Protein AF-A0A5M8PTX7-F1 (afdb_monomer)

Radius of gyration: 24.93 Å; Cα contacts (8 Å, |Δi|>4): 143; chains: 1; bounding box: 74×38×67 Å

Nearest PDB structures (foldseek):
  6ous-assembly1_F  TM=2.841E-01  e=7.610E+00  Human respiratory syncytial virus A2

Structure (mmCIF, N/CA/C/O backbone):
data_AF-A0A5M8PTX7-F1
#
_entry.id   AF-A0A5M8PTX7-F1
#
loop_
_atom_site.group_PDB
_atom_site.id
_atom_site.type_symbol
_atom_site.label_atom_id
_atom_site.label_alt_id
_atom_site.label_comp_id
_atom_site.label_asym_id
_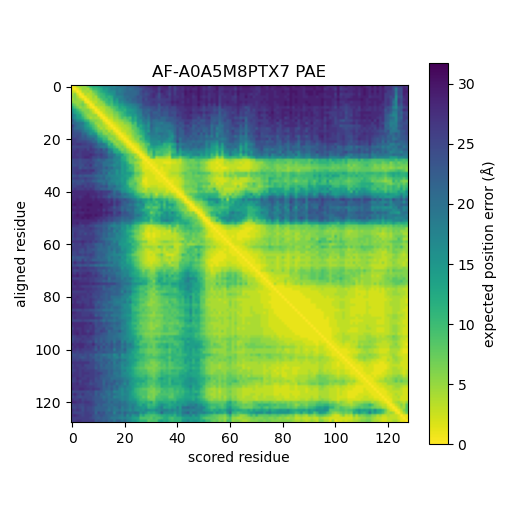atom_site.label_entity_id
_atom_site.label_seq_id
_atom_site.pdbx_PDB_ins_code
_atom_site.Cartn_x
_atom_site.Cartn_y
_atom_site.Cartn_z
_atom_site.occupancy
_atom_site.B_iso_or_equiv
_atom_site.auth_seq_id
_atom_site.auth_comp_id
_atom_site.auth_asym_id
_atom_site.auth_atom_id
_atom_site.pdbx_PDB_model_num
ATOM 1 N N . MET A 1 1 ? -59.762 -10.707 -49.857 1.00 41.91 1 MET A N 1
ATOM 2 C CA . MET A 1 1 ? -58.455 -10.186 -49.397 1.00 41.91 1 MET A CA 1
ATOM 3 C C . MET A 1 1 ? -58.630 -9.635 -47.992 1.00 41.91 1 MET A C 1
ATOM 5 O O . MET A 1 1 ? -59.348 -8.659 -47.837 1.00 41.91 1 MET A O 1
ATOM 9 N N . ARG A 1 2 ? -58.098 -10.312 -46.965 1.00 41.44 2 ARG A N 1
ATOM 10 C CA . ARG A 1 2 ? -58.225 -9.893 -45.559 1.00 41.44 2 ARG A CA 1
ATOM 11 C C . ARG A 1 2 ? -56.997 -9.075 -45.157 1.00 41.44 2 ARG A C 1
ATOM 13 O O . ARG A 1 2 ? -55.883 -9.580 -45.233 1.00 41.44 2 ARG A O 1
ATOM 20 N N . LEU A 1 3 ? -57.233 -7.828 -44.758 1.00 46.16 3 LEU A N 1
ATOM 21 C CA . LEU A 1 3 ? -56.254 -6.907 -44.186 1.00 46.16 3 LEU A CA 1
ATOM 22 C C . LEU A 1 3 ? -56.177 -7.190 -42.673 1.00 46.16 3 LEU A C 1
ATOM 24 O O . LEU A 1 3 ? -57.182 -7.052 -41.979 1.00 46.16 3 LEU A O 1
ATOM 28 N N . ILE A 1 4 ? -55.025 -7.638 -42.172 1.00 56.69 4 ILE A N 1
ATOM 29 C CA . ILE A 1 4 ? -54.774 -7.873 -40.741 1.00 56.69 4 ILE A CA 1
ATOM 30 C C . ILE A 1 4 ? -53.873 -6.735 -40.252 1.00 56.69 4 ILE A C 1
ATOM 32 O O . ILE A 1 4 ? -52.708 -6.653 -40.632 1.00 56.69 4 ILE A O 1
ATOM 36 N N . HIS A 1 5 ? -54.431 -5.840 -39.434 1.00 48.44 5 HIS A N 1
ATOM 37 C CA . HIS A 1 5 ? -53.690 -4.798 -38.726 1.00 48.44 5 HIS A CA 1
ATOM 38 C C . HIS A 1 5 ? -52.993 -5.402 -37.498 1.00 48.44 5 HIS A C 1
ATOM 40 O O . HIS A 1 5 ? -53.657 -5.784 -36.537 1.00 48.44 5 HIS A O 1
ATOM 46 N N . LEU A 1 6 ? -51.659 -5.468 -37.519 1.00 54.53 6 LEU A N 1
ATOM 47 C CA . LEU A 1 6 ? -50.835 -5.706 -36.332 1.00 54.53 6 LEU A CA 1
ATOM 48 C C . LEU A 1 6 ? -50.421 -4.343 -35.753 1.00 54.53 6 LEU A C 1
ATOM 50 O O . LEU A 1 6 ? -49.580 -3.653 -36.325 1.00 54.53 6 LEU A O 1
ATOM 54 N N . LEU A 1 7 ? -51.029 -3.939 -34.637 1.00 54.28 7 LEU A N 1
ATOM 55 C CA . LEU A 1 7 ? -50.591 -2.787 -33.846 1.00 54.28 7 LEU A CA 1
ATOM 56 C C . LEU A 1 7 ? -49.549 -3.265 -32.828 1.00 54.28 7 LEU A C 1
ATOM 58 O O . LEU A 1 7 ? -49.879 -3.912 -31.838 1.00 54.28 7 LEU A O 1
ATOM 62 N N . LEU A 1 8 ? -48.282 -2.961 -33.104 1.00 62.53 8 LEU A N 1
ATOM 63 C CA . LEU A 1 8 ? -47.148 -3.223 -32.224 1.00 62.53 8 LEU A CA 1
ATOM 64 C C . LEU A 1 8 ? -47.021 -2.056 -31.227 1.00 62.53 8 LEU A C 1
ATOM 66 O O . LEU A 1 8 ? -46.592 -0.963 -31.591 1.00 62.53 8 LEU A O 1
ATOM 70 N N . GLY A 1 9 ? -47.447 -2.268 -29.982 1.00 55.94 9 GLY A N 1
ATOM 71 C CA . GLY A 1 9 ? -47.328 -1.283 -28.905 1.0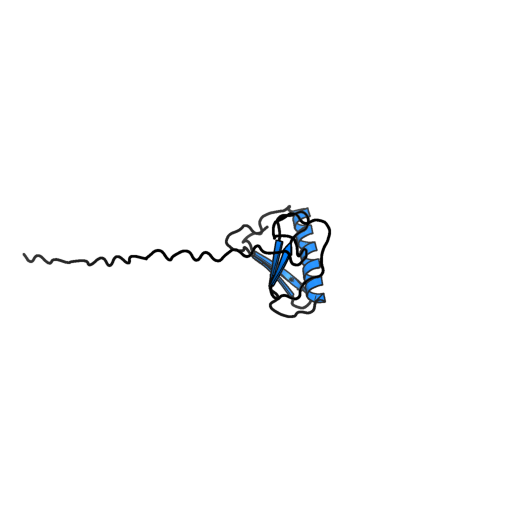0 55.94 9 GLY A CA 1
ATOM 72 C C . GLY A 1 9 ? -45.892 -1.194 -28.388 1.00 55.94 9 GLY A C 1
ATOM 73 O O . GLY A 1 9 ? -45.406 -2.120 -27.745 1.00 55.94 9 GLY A O 1
ATOM 74 N N . ILE A 1 10 ? -45.214 -0.080 -28.664 1.00 68.69 10 ILE A N 1
ATOM 75 C CA . ILE A 1 10 ? -43.879 0.224 -28.136 1.00 68.69 10 ILE A CA 1
ATOM 76 C C . ILE A 1 10 ? -44.047 0.803 -26.724 1.00 68.69 10 ILE A C 1
ATOM 78 O O . ILE A 1 10 ? -44.532 1.921 -26.561 1.00 68.69 10 ILE A O 1
ATOM 82 N N . LEU A 1 11 ? -43.649 0.047 -25.699 1.00 63.75 11 LEU A N 1
ATOM 83 C CA . LEU A 1 1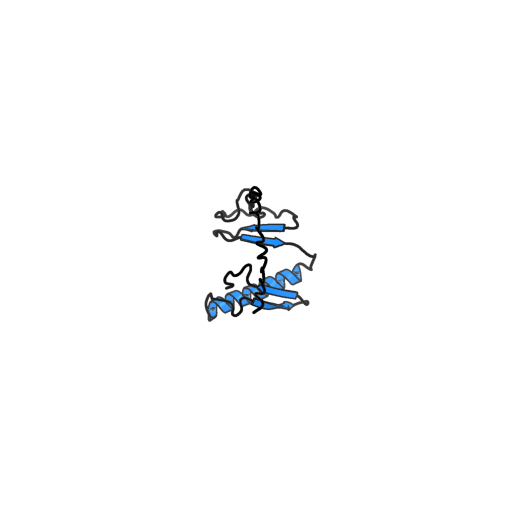1 ? -43.552 0.542 -24.323 1.00 63.75 11 LEU A CA 1
ATOM 84 C C . LEU A 1 11 ? -42.246 1.335 -24.167 1.00 63.75 11 LEU A C 1
ATOM 86 O O . LEU A 1 11 ? -41.166 0.764 -24.030 1.00 63.75 11 LEU A O 1
ATOM 90 N N . LEU A 1 12 ? -42.344 2.664 -24.216 1.00 61.62 12 LEU A N 1
ATOM 91 C CA . LEU A 1 12 ? -41.248 3.575 -23.886 1.00 61.62 12 LEU A CA 1
ATOM 92 C C . LEU A 1 12 ? -41.123 3.676 -22.360 1.00 61.62 12 LEU A C 1
ATOM 94 O O . LEU A 1 12 ? -41.899 4.373 -21.709 1.00 61.62 12 LEU A O 1
ATOM 98 N N . ASN A 1 13 ? -40.138 2.986 -21.784 1.00 62.88 13 ASN A N 1
ATOM 99 C CA . ASN A 1 13 ? -39.751 3.193 -20.391 1.00 62.88 13 ASN A CA 1
ATOM 100 C C . ASN A 1 13 ? -39.017 4.534 -20.268 1.00 62.88 13 ASN A C 1
ATOM 102 O O . ASN A 1 13 ? -37.851 4.656 -20.641 1.00 62.88 13 ASN A O 1
ATOM 106 N N . VAL A 1 14 ? -39.710 5.546 -19.750 1.00 66.88 14 VAL A N 1
ATOM 107 C CA . VAL A 1 14 ? -39.117 6.845 -19.421 1.00 66.88 14 VAL A CA 1
ATOM 108 C C . VAL A 1 14 ? -38.423 6.716 -18.067 1.00 66.88 14 VAL A C 1
ATOM 110 O O . VAL A 1 14 ? -39.065 6.717 -17.020 1.00 66.88 14 VAL A O 1
ATOM 113 N N . THR A 1 15 ? -37.100 6.577 -18.075 1.00 68.25 15 THR A N 1
ATOM 114 C CA . THR A 1 15 ? -36.288 6.652 -16.857 1.00 68.25 15 THR A CA 1
ATOM 115 C C . THR A 1 15 ? -36.195 8.108 -16.412 1.00 68.25 15 THR A C 1
ATOM 117 O O . THR A 1 15 ? -35.563 8.927 -17.079 1.00 68.25 15 THR A O 1
ATOM 120 N N . THR A 1 16 ? -36.834 8.451 -15.296 1.00 75.12 16 THR A N 1
ATOM 121 C CA . THR A 1 16 ? -36.712 9.780 -14.687 1.00 75.12 16 THR A CA 1
ATOM 122 C C . THR A 1 16 ? -35.295 9.988 -14.143 1.00 75.12 16 THR A C 1
ATOM 124 O O . THR A 1 16 ? -34.775 9.080 -13.490 1.00 75.12 16 THR A O 1
ATOM 127 N N . PRO A 1 17 ? -34.666 11.158 -14.359 1.00 73.56 17 PRO A N 1
ATOM 128 C CA . PRO A 1 17 ? -33.343 11.439 -13.819 1.00 73.56 17 PRO A CA 1
ATOM 129 C C . PRO A 1 17 ? -33.398 11.465 -12.289 1.00 73.56 17 PRO A C 1
ATOM 131 O O . PRO A 1 17 ? -34.081 12.295 -11.688 1.00 73.56 17 PRO A O 1
ATOM 134 N N . THR A 1 18 ? -32.680 10.543 -11.653 1.00 76.56 18 THR A N 1
ATOM 135 C CA . THR A 1 18 ? -32.490 10.524 -10.202 1.00 76.56 18 THR A CA 1
ATOM 136 C C . THR A 1 18 ? -31.760 11.799 -9.790 1.00 76.56 18 THR A C 1
ATOM 138 O O . THR A 1 18 ? -30.653 12.062 -10.262 1.00 76.56 18 THR A O 1
ATOM 141 N N . ALA A 1 19 ? -32.379 12.607 -8.926 1.00 76.50 19 ALA A N 1
ATOM 142 C CA . ALA A 1 19 ? -31.760 13.815 -8.399 1.00 76.50 19 ALA A CA 1
ATOM 143 C C . ALA A 1 19 ? -30.419 13.468 -7.729 1.00 76.50 19 ALA A C 1
ATOM 145 O O . ALA A 1 19 ? -30.353 12.592 -6.864 1.00 76.50 19 ALA A O 1
ATOM 146 N N . ALA A 1 20 ? -29.346 14.141 -8.147 1.00 72.69 20 ALA A N 1
ATOM 147 C CA . ALA A 1 20 ? -28.022 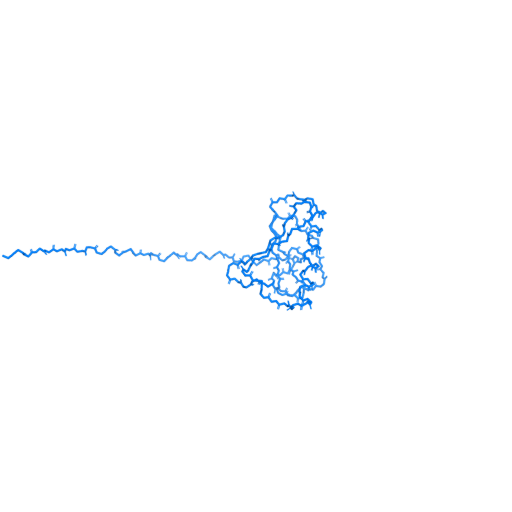13.929 -7.584 1.00 72.69 20 ALA A CA 1
ATOM 148 C C . ALA A 1 20 ? -28.026 14.314 -6.096 1.00 72.69 20 ALA A C 1
ATOM 150 O O . ALA A 1 20 ? -28.248 15.471 -5.739 1.00 72.69 20 ALA A O 1
ATOM 151 N N . SER A 1 21 ? -27.781 13.340 -5.219 1.00 72.38 21 SER A N 1
ATOM 152 C CA . SER A 1 21 ? -27.572 13.600 -3.796 1.00 72.38 21 SER A CA 1
ATOM 153 C C . SER A 1 21 ? -26.235 14.323 -3.616 1.00 72.38 21 SER A C 1
ATOM 155 O O . SER A 1 21 ? -25.169 13.748 -3.841 1.00 72.38 21 SER A O 1
ATOM 157 N N . SER A 1 22 ? -26.278 15.601 -3.234 1.00 68.62 22 SER A N 1
ATOM 158 C CA . SER A 1 22 ? -25.092 16.354 -2.821 1.00 68.62 22 SER A CA 1
ATOM 159 C C . SER A 1 22 ? -24.776 16.002 -1.370 1.00 68.62 22 SER A C 1
ATOM 161 O O . SER A 1 22 ? -25.202 16.676 -0.433 1.00 68.62 22 SER A O 1
ATOM 163 N N . ILE A 1 23 ? -24.065 14.892 -1.167 1.00 69.50 23 ILE A N 1
ATOM 164 C CA . ILE A 1 23 ? -23.452 14.610 0.130 1.00 69.50 23 ILE A CA 1
ATOM 165 C C . ILE A 1 23 ? -22.318 15.631 0.296 1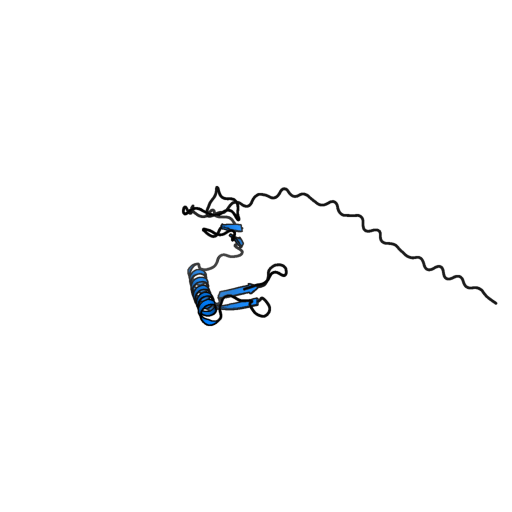.00 69.50 23 ILE A C 1
ATOM 167 O O . ILE A 1 23 ? -21.397 15.633 -0.529 1.00 69.50 23 ILE A O 1
ATOM 171 N N . PRO A 1 24 ? -22.340 16.499 1.324 1.00 53.06 24 PRO A N 1
ATOM 172 C CA . PRO A 1 24 ? -21.239 17.419 1.557 1.00 53.06 24 PRO A CA 1
ATOM 173 C C . PRO A 1 24 ? -19.957 16.607 1.752 1.00 53.06 24 PRO A C 1
ATOM 175 O O . PRO A 1 24 ? -19.865 15.768 2.654 1.00 53.06 24 PRO A O 1
ATOM 178 N N . ARG A 1 25 ? -18.968 16.832 0.877 1.00 55.22 25 ARG A N 1
ATOM 179 C CA . ARG A 1 25 ? -17.643 16.215 0.985 1.00 55.22 25 ARG A CA 1
ATOM 180 C C . ARG A 1 25 ? -17.060 16.623 2.332 1.00 55.22 25 ARG A C 1
ATOM 182 O O . ARG A 1 25 ? -16.649 17.766 2.510 1.00 55.22 25 ARG A O 1
ATOM 189 N N . ARG A 1 26 ? -17.004 15.690 3.283 1.00 60.31 26 ARG A N 1
ATOM 190 C CA . ARG A 1 26 ? -16.145 15.863 4.455 1.00 60.31 26 ARG A CA 1
ATOM 191 C C . ARG A 1 26 ? -14.726 15.943 3.909 1.00 60.31 26 ARG A C 1
ATOM 193 O O . ARG A 1 26 ? -14.280 14.992 3.273 1.00 60.31 26 ARG A O 1
ATOM 200 N N . SER A 1 27 ? -14.054 17.080 4.076 1.00 65.25 27 SER A N 1
ATOM 201 C CA . SER A 1 27 ? -12.639 17.195 3.727 1.00 65.25 27 SER A CA 1
ATOM 202 C C . SER A 1 27 ? -11.882 16.173 4.577 1.00 65.25 27 SER A C 1
ATOM 204 O O . SER A 1 27 ? -11.874 16.323 5.803 1.00 65.25 27 SER A O 1
ATOM 206 N N . PRO A 1 28 ? -11.312 15.109 3.987 1.00 80.81 28 PRO A N 1
ATOM 207 C CA . PRO A 1 28 ? -10.662 14.082 4.778 1.00 80.81 28 PRO A CA 1
ATOM 208 C C . PRO A 1 28 ? -9.423 14.696 5.429 1.00 80.81 28 PRO A C 1
ATOM 210 O O . PRO A 1 28 ? -8.612 15.314 4.741 1.00 80.81 28 PRO A O 1
ATOM 213 N N . VAL A 1 29 ? -9.289 14.562 6.745 1.00 85.25 29 VAL A N 1
ATOM 214 C CA . VAL A 1 29 ? -8.122 15.040 7.494 1.00 85.25 29 VAL A CA 1
ATOM 215 C C . VAL A 1 29 ? -7.186 13.860 7.739 1.00 85.25 29 VAL A C 1
ATOM 217 O O . VAL A 1 29 ? -7.638 12.756 8.045 1.00 85.25 29 VAL A O 1
ATOM 220 N N . CYS A 1 30 ? -5.884 14.082 7.583 1.00 83.81 30 CYS A N 1
ATOM 221 C CA . CYS A 1 30 ? -4.856 13.071 7.790 1.00 83.81 30 CYS A CA 1
ATOM 222 C C . CYS A 1 30 ? -4.783 12.664 9.273 1.00 83.81 30 CYS A C 1
ATOM 224 O O . CYS A 1 30 ? -4.563 13.497 10.148 1.00 83.81 30 CYS A O 1
ATOM 226 N N . ALA A 1 31 ? -4.885 11.372 9.577 1.00 84.81 31 ALA A N 1
ATOM 227 C CA . ALA A 1 31 ? -4.768 10.852 10.939 1.00 84.81 31 ALA A CA 1
ATOM 228 C C . ALA A 1 31 ? -3.357 11.034 11.526 1.00 84.81 31 ALA A C 1
ATOM 230 O O . ALA A 1 31 ? -3.213 11.176 12.736 1.00 84.81 31 ALA A O 1
ATOM 231 N N . ASN A 1 32 ? -2.323 11.048 10.679 1.00 84.38 32 ASN A N 1
ATOM 232 C CA . ASN A 1 32 ? -0.934 11.323 11.062 1.00 84.38 32 ASN A CA 1
ATOM 233 C C . ASN A 1 32 ? -0.586 12.825 11.085 1.00 84.38 32 ASN A C 1
ATOM 235 O O . ASN A 1 32 ? 0.537 13.177 11.447 1.00 84.38 32 ASN A O 1
ATOM 239 N N . ALA A 1 33 ? -1.530 13.695 10.708 1.00 84.00 33 ALA A N 1
ATOM 240 C CA . ALA A 1 33 ? -1.388 15.149 10.706 1.00 84.00 33 ALA A CA 1
ATOM 241 C C . ALA A 1 33 ? -2.771 15.826 10.842 1.00 84.00 33 ALA A C 1
ATOM 243 O O . ALA A 1 33 ? -3.372 16.232 9.844 1.00 84.00 33 ALA A O 1
ATOM 244 N N . PRO A 1 34 ? -3.291 15.953 12.077 1.00 81.38 34 PRO A N 1
ATOM 245 C CA . PRO A 1 34 ? -4.690 16.304 12.357 1.00 81.38 34 PRO A CA 1
ATOM 246 C C . PRO A 1 34 ? -5.155 17.685 11.874 1.00 81.38 34 PRO A C 1
ATOM 248 O O . PRO A 1 34 ? -6.344 17.977 11.913 1.00 81.38 34 PRO A O 1
ATOM 251 N N . ASN A 1 35 ? -4.238 18.541 11.422 1.00 83.19 35 ASN A N 1
ATOM 252 C CA . ASN A 1 35 ? -4.544 19.863 10.867 1.00 83.19 35 ASN A CA 1
ATOM 253 C C . ASN A 1 35 ? -4.329 19.917 9.347 1.00 83.19 35 ASN A C 1
ATOM 255 O O . ASN A 1 35 ? -4.262 20.995 8.759 1.00 83.19 35 ASN A O 1
ATOM 259 N N . THR A 1 36 ? -4.169 18.761 8.705 1.00 82.44 36 THR A N 1
ATOM 260 C CA . THR A 1 36 ? -3.804 18.657 7.297 1.00 82.44 36 THR A CA 1
ATOM 261 C C . THR A 1 36 ? -4.897 17.945 6.514 1.00 82.44 36 THR A C 1
ATOM 263 O O . THR A 1 36 ? -5.297 16.828 6.839 1.00 82.44 36 THR A O 1
ATOM 266 N N . ILE A 1 37 ? -5.374 18.597 5.452 1.00 84.00 37 ILE A N 1
ATOM 267 C CA . ILE A 1 37 ? -6.329 18.005 4.513 1.00 84.00 37 ILE A CA 1
ATOM 268 C C . ILE A 1 37 ? -5.587 17.000 3.626 1.00 84.00 37 ILE A C 1
ATOM 270 O O . ILE A 1 37 ? -4.501 17.289 3.118 1.00 84.00 37 ILE A O 1
ATOM 274 N N . ALA A 1 38 ? -6.177 15.829 3.411 1.00 83.25 38 ALA A N 1
ATOM 275 C CA . ALA A 1 38 ? -5.631 14.802 2.536 1.00 83.25 38 ALA A CA 1
ATOM 276 C C . ALA A 1 38 ? -5.299 15.357 1.141 1.00 83.25 38 ALA A C 1
ATOM 278 O O . ALA A 1 38 ? -6.101 16.066 0.531 1.00 83.25 38 ALA A O 1
ATOM 279 N N . GLY A 1 39 ? -4.101 15.038 0.645 1.00 79.62 39 GLY A N 1
ATOM 280 C CA . GLY A 1 39 ? -3.590 15.536 -0.636 1.00 79.62 39 GLY A CA 1
ATOM 281 C C . GLY A 1 39 ? -2.884 16.896 -0.575 1.00 79.62 39 GLY A C 1
ATOM 282 O O . GLY A 1 39 ? -2.424 17.382 -1.609 1.00 79.62 39 GLY A O 1
ATOM 283 N N . THR A 1 40 ? -2.761 17.510 0.605 1.00 81.50 40 THR A N 1
ATOM 284 C CA . THR A 1 40 ? -1.883 18.674 0.816 1.00 81.50 40 THR A CA 1
ATOM 285 C C . THR A 1 40 ? -0.470 18.236 1.216 1.00 81.50 40 THR A C 1
ATOM 287 O O . THR A 1 40 ? -0.275 17.153 1.765 1.00 81.50 40 THR A O 1
ATOM 290 N N . LEU A 1 41 ? 0.537 19.063 0.909 1.00 80.19 41 LEU A N 1
ATOM 291 C CA . LEU A 1 41 ? 1.935 18.743 1.209 1.00 80.19 41 LEU A CA 1
ATOM 292 C C . LEU A 1 41 ? 2.183 18.792 2.719 1.00 80.19 41 LEU A C 1
ATOM 294 O O . LEU A 1 41 ? 2.041 19.837 3.351 1.00 80.19 41 LEU A O 1
ATOM 298 N N . LEU A 1 42 ? 2.577 17.651 3.281 1.00 75.25 42 LEU A N 1
ATOM 299 C CA . LEU A 1 42 ? 2.818 17.507 4.712 1.00 75.25 42 LEU A CA 1
ATOM 300 C C . LEU A 1 42 ? 4.207 18.000 5.152 1.00 75.25 42 LEU A C 1
ATOM 302 O O . LEU A 1 42 ? 5.203 17.486 4.630 1.00 75.25 42 LEU A O 1
ATOM 306 N N . PRO A 1 43 ? 4.293 18.895 6.160 1.00 66.81 43 PRO A N 1
ATOM 307 C CA . PRO A 1 43 ? 5.536 19.195 6.867 1.00 66.81 43 PRO A CA 1
ATOM 308 C C . PRO A 1 43 ? 5.935 18.069 7.844 1.00 66.81 43 PRO A C 1
ATOM 310 O O . PRO A 1 43 ? 5.185 17.130 8.098 1.00 66.81 43 PRO A O 1
ATOM 313 N N . GLN A 1 44 ? 7.150 18.150 8.396 1.00 63.03 44 GLN A N 1
ATOM 314 C CA . GLN A 1 44 ? 7.876 17.049 9.056 1.00 63.03 44 GLN A CA 1
ATOM 315 C C . GLN A 1 44 ? 7.257 16.481 10.359 1.00 63.03 44 GLN A C 1
ATOM 317 O O . GLN A 1 44 ? 7.743 15.467 10.863 1.00 63.03 44 GLN A O 1
ATOM 322 N N . ILE A 1 45 ? 6.188 17.064 10.902 1.00 61.56 45 ILE A N 1
ATOM 323 C CA . ILE A 1 45 ? 5.665 16.711 12.231 1.00 61.56 45 ILE A CA 1
ATOM 324 C C . ILE A 1 45 ? 4.560 15.654 12.103 1.00 61.56 45 ILE A C 1
ATOM 326 O O . ILE A 1 45 ? 3.494 15.930 11.563 1.00 61.56 45 ILE A O 1
ATOM 330 N N . LEU A 1 46 ? 4.819 14.444 12.610 1.00 56.53 46 LEU A N 1
ATOM 331 C CA . LEU A 1 46 ? 3.826 13.371 12.717 1.00 56.53 46 LEU A CA 1
ATOM 332 C C . LEU A 1 46 ? 3.182 13.414 14.108 1.00 56.53 46 LEU A C 1
ATOM 334 O O . LEU A 1 46 ? 3.894 13.461 15.111 1.00 56.53 46 LEU A O 1
ATOM 338 N N . SER A 1 47 ? 1.853 13.381 14.182 1.00 59.59 47 SER A N 1
ATOM 339 C CA . SER A 1 47 ? 1.127 13.228 15.452 1.00 59.59 47 SER A CA 1
ATOM 340 C C . SER A 1 47 ? 0.784 11.754 15.730 1.00 59.59 47 SER A C 1
ATOM 342 O O . SER A 1 47 ? 0.665 10.970 14.784 1.00 59.59 47 SER A O 1
ATOM 344 N N . PRO A 1 48 ? 0.610 11.353 17.006 1.00 58.03 48 PRO A N 1
ATOM 345 C CA . PRO A 1 48 ? 0.188 10.000 17.366 1.00 58.03 48 PRO A CA 1
ATOM 346 C C . PRO A 1 48 ? -1.157 9.602 16.737 1.00 58.03 48 PRO A C 1
ATOM 348 O O . PRO A 1 48 ? -2.069 10.417 16.612 1.00 58.03 48 PRO A O 1
ATOM 351 N N . ARG A 1 49 ? -1.277 8.324 16.363 1.00 57.91 49 ARG A N 1
ATOM 352 C CA . ARG A 1 49 ? -2.436 7.739 15.668 1.00 57.91 49 ARG A CA 1
ATOM 353 C C . ARG A 1 49 ? -3.692 7.755 16.551 1.00 57.91 49 ARG A C 1
ATOM 355 O O . ARG A 1 49 ? -3.651 7.308 17.694 1.00 57.91 49 ARG A O 1
ATOM 362 N N . HIS A 1 50 ? -4.827 8.170 15.989 1.00 59.16 50 HIS A N 1
ATOM 363 C CA . HIS A 1 50 ? -6.144 7.952 16.594 1.00 59.16 50 HIS A CA 1
ATOM 364 C C . HIS A 1 50 ? -6.631 6.512 16.352 1.00 59.16 50 HIS A C 1
ATOM 366 O O . HIS A 1 50 ? -6.440 5.955 15.270 1.00 59.16 50 HIS A O 1
ATOM 372 N N . ASN A 1 51 ? -7.273 5.904 17.356 1.00 63.47 51 ASN A N 1
ATOM 373 C CA . ASN A 1 51 ? -7.839 4.556 17.260 1.00 63.47 51 ASN A CA 1
ATOM 374 C C . ASN A 1 51 ? -9.206 4.589 16.551 1.00 63.47 51 ASN A C 1
ATOM 376 O O . ASN A 1 51 ? -10.251 4.650 17.197 1.00 63.47 51 ASN A O 1
ATOM 380 N N . THR A 1 52 ? -9.198 4.607 15.218 1.00 71.31 52 THR A N 1
ATOM 381 C CA . THR A 1 52 ? -10.401 4.550 14.372 1.00 71.31 52 THR A CA 1
ATOM 382 C C . THR A 1 52 ? -10.370 3.319 13.462 1.00 71.31 52 THR A C 1
ATOM 384 O O . THR A 1 52 ? -9.300 2.837 13.098 1.00 71.31 52 THR A O 1
ATOM 387 N N . LYS A 1 53 ? -11.549 2.805 13.070 1.00 76.00 53 LYS A N 1
ATOM 388 C CA . LYS A 1 53 ? -11.669 1.666 12.131 1.00 76.00 53 LYS A CA 1
ATOM 389 C C . LYS A 1 53 ? -11.115 1.981 10.742 1.00 76.00 53 LYS A C 1
ATOM 391 O O . LYS A 1 53 ? -10.518 1.120 10.109 1.00 76.00 53 LYS A O 1
ATOM 396 N N . THR A 1 54 ? -11.298 3.221 10.299 1.00 83.12 54 THR A N 1
ATOM 397 C CA . THR A 1 54 ? -10.741 3.735 9.049 1.00 83.12 54 THR A CA 1
ATOM 398 C C . THR A 1 54 ? -9.711 4.800 9.377 1.00 83.12 54 THR A C 1
ATOM 400 O O . THR A 1 54 ? -9.992 5.719 10.152 1.00 83.12 54 THR A O 1
ATOM 403 N N . ILE A 1 55 ? -8.520 4.685 8.807 1.00 84.69 55 ILE A N 1
ATOM 404 C CA . ILE A 1 55 ? -7.399 5.585 9.055 1.00 84.69 55 ILE A CA 1
ATOM 405 C C . ILE A 1 55 ? -6.924 6.126 7.724 1.00 84.69 55 ILE A C 1
ATOM 407 O O . ILE A 1 55 ? -6.435 5.383 6.882 1.00 84.69 55 ILE A O 1
ATOM 411 N N . LEU A 1 56 ? -7.041 7.437 7.556 1.00 88.19 56 LEU A N 1
ATOM 412 C CA . LEU A 1 56 ? -6.455 8.125 6.422 1.00 88.19 56 LEU A CA 1
ATOM 413 C C . LEU A 1 56 ? -5.043 8.562 6.793 1.00 88.19 56 LEU A C 1
ATOM 415 O O . LEU A 1 56 ? -4.862 9.364 7.703 1.00 88.19 56 LEU A O 1
ATOM 419 N N . TRP A 1 57 ? -4.042 8.053 6.092 1.00 86.75 57 TRP A N 1
ATOM 420 C CA . TRP A 1 57 ? -2.642 8.372 6.323 1.00 86.75 57 TRP A CA 1
ATOM 421 C C . TRP A 1 57 ? -2.060 9.087 5.113 1.00 86.75 57 TRP A C 1
ATOM 423 O O . TRP A 1 57 ? -2.074 8.567 4.002 1.00 86.75 57 TRP A O 1
ATOM 433 N N . CYS A 1 58 ? -1.522 10.279 5.321 1.00 88.38 58 CYS A N 1
ATOM 434 C CA . CYS A 1 58 ? -0.984 11.095 4.242 1.00 88.38 58 CYS A CA 1
ATOM 435 C C . CYS A 1 58 ? 0.524 10.887 4.103 1.00 88.38 58 CYS A C 1
ATOM 437 O O . CYS A 1 58 ? 1.256 10.861 5.099 1.00 88.38 58 CYS A O 1
ATOM 439 N N . ALA A 1 59 ? 0.991 10.725 2.865 1.00 87.88 59 ALA A N 1
ATOM 440 C CA . ALA A 1 59 ? 2.404 10.573 2.566 1.00 87.88 59 ALA A CA 1
ATOM 441 C C . ALA A 1 59 ? 3.118 11.924 2.682 1.00 87.88 59 ALA A C 1
ATOM 443 O O . ALA A 1 59 ? 2.605 12.974 2.288 1.00 87.88 59 ALA A O 1
ATOM 444 N N . ARG A 1 60 ? 4.330 11.904 3.234 1.00 86.31 60 ARG A N 1
ATOM 445 C CA . ARG A 1 60 ? 5.136 13.116 3.377 1.00 86.31 60 ARG A CA 1
ATOM 446 C C . ARG A 1 60 ? 5.567 13.631 2.002 1.00 86.31 60 ARG A C 1
ATOM 448 O O . ARG A 1 60 ? 5.894 12.834 1.129 1.00 86.31 60 ARG A O 1
ATOM 455 N N . HIS A 1 61 ? 5.588 14.956 1.834 1.00 84.38 61 HIS A N 1
ATOM 456 C CA . HIS A 1 61 ? 6.018 15.637 0.600 1.00 84.38 61 HIS A CA 1
ATOM 457 C C . HIS A 1 61 ? 5.322 15.145 -0.682 1.00 84.38 61 HIS A C 1
ATOM 459 O O . HIS A 1 61 ? 5.858 15.288 -1.777 1.00 84.38 61 HIS A O 1
ATOM 465 N N . SER A 1 62 ? 4.124 14.576 -0.558 1.00 83.69 62 SER A N 1
ATOM 466 C CA . SER A 1 62 ? 3.363 14.047 -1.679 1.00 83.69 62 SER A CA 1
ATOM 467 C C . SER A 1 62 ? 1.892 14.420 -1.541 1.00 83.69 62 SER A C 1
ATOM 469 O O . SER A 1 62 ? 1.412 14.750 -0.458 1.00 83.69 62 SER A O 1
ATOM 471 N N . LYS A 1 63 ? 1.172 14.371 -2.662 1.00 85.25 63 LYS A N 1
ATOM 472 C CA . LYS A 1 63 ? -0.294 14.442 -2.689 1.00 85.25 63 LYS A CA 1
ATOM 473 C C . LYS A 1 63 ? -0.937 13.059 -2.502 1.00 85.25 63 LYS A C 1
ATOM 475 O O . LYS A 1 63 ? -2.159 12.946 -2.535 1.00 85.25 63 LYS A O 1
ATOM 480 N N . THR A 1 64 ? -0.126 12.019 -2.307 1.00 85.50 64 THR A N 1
ATOM 481 C CA . THR A 1 64 ? -0.566 10.644 -2.066 1.00 85.50 64 THR A CA 1
ATOM 482 C C . THR A 1 64 ? -0.986 10.450 -0.612 1.00 85.50 64 THR A C 1
ATOM 484 O O . THR A 1 64 ? -0.364 10.961 0.320 1.00 85.50 64 THR A O 1
ATOM 487 N N . TYR A 1 65 ? -2.037 9.671 -0.406 1.00 88.50 65 TYR A N 1
ATOM 488 C CA . TYR A 1 65 ? -2.474 9.201 0.901 1.00 88.50 65 TYR A CA 1
ATOM 489 C C . TYR A 1 65 ? -3.003 7.774 0.758 1.00 88.50 65 TYR A C 1
ATOM 491 O O . TYR A 1 65 ? -3.411 7.365 -0.327 1.00 88.50 65 TYR A O 1
ATOM 499 N N . ILE A 1 66 ? -2.992 7.026 1.854 1.00 88.00 66 ILE A N 1
ATOM 500 C CA . ILE A 1 66 ? -3.580 5.692 1.952 1.00 88.00 66 ILE A CA 1
ATOM 501 C C . ILE A 1 66 ? -4.766 5.745 2.912 1.00 88.00 66 ILE A C 1
ATOM 503 O O . ILE A 1 66 ? -4.756 6.494 3.890 1.00 88.00 66 ILE A O 1
ATOM 507 N N . ILE A 1 67 ? -5.799 4.959 2.629 1.00 88.62 67 ILE A N 1
ATOM 508 C CA . ILE A 1 67 ? -6.923 4.745 3.538 1.00 88.62 67 ILE A CA 1
ATOM 509 C C . ILE A 1 67 ? -6.835 3.295 3.998 1.00 88.62 67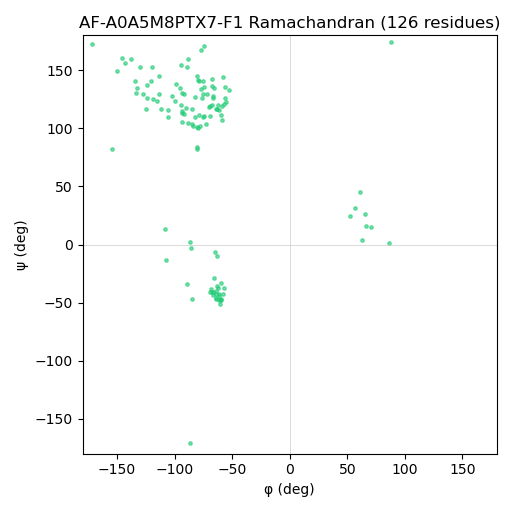 ILE A C 1
ATOM 511 O O . ILE A 1 67 ? -6.925 2.380 3.190 1.00 88.62 67 ILE A O 1
ATOM 515 N N . LEU A 1 68 ? -6.626 3.099 5.294 1.00 86.81 68 LEU A N 1
ATOM 516 C CA . LEU A 1 68 ? -6.543 1.791 5.926 1.00 86.81 68 LEU A CA 1
ATOM 517 C C . LEU A 1 68 ? -7.884 1.484 6.582 1.00 86.81 68 LEU A C 1
ATOM 519 O O . LEU A 1 68 ? -8.329 2.247 7.439 1.00 86.81 68 LEU A O 1
ATOM 523 N N . GLU A 1 69 ? -8.504 0.371 6.214 1.00 88.81 69 GLU A N 1
ATOM 524 C CA . GLU A 1 69 ? -9.669 -0.170 6.907 1.00 88.81 69 GLU A CA 1
ATOM 525 C C . GLU A 1 69 ? -9.249 -1.395 7.721 1.00 88.81 69 GLU A C 1
A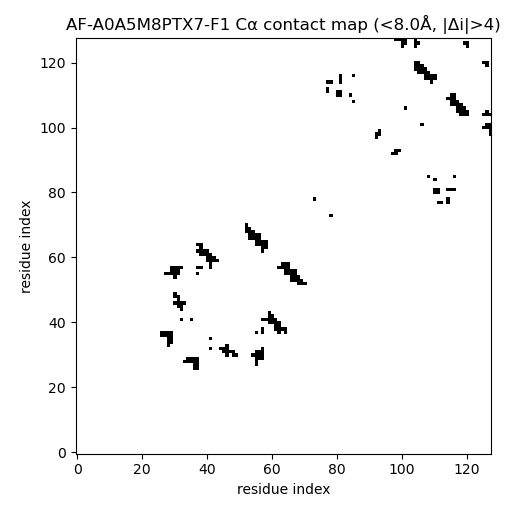TOM 527 O O . GLU A 1 69 ? -8.800 -2.406 7.184 1.00 88.81 69 GLU A O 1
ATOM 532 N N . MET A 1 70 ? -9.362 -1.293 9.043 1.00 84.62 70 MET A N 1
ATOM 533 C CA . MET A 1 70 ? -8.992 -2.372 9.951 1.00 84.62 70 MET A CA 1
ATOM 534 C C . MET A 1 70 ? -10.161 -3.357 10.069 1.00 84.62 70 MET A C 1
ATOM 536 O O . MET A 1 70 ? -11.128 -3.087 10.783 1.00 84.62 70 MET A O 1
ATOM 540 N N . VAL A 1 71 ? -10.068 -4.497 9.381 1.00 85.88 71 VAL A N 1
ATOM 541 C CA . VAL A 1 71 ? -11.131 -5.523 9.369 1.00 85.88 71 VAL A CA 1
ATOM 542 C C . VAL A 1 71 ? -10.996 -6.552 10.492 1.00 85.88 71 VAL A C 1
ATOM 544 O O . VAL A 1 71 ? -11.999 -7.014 11.032 1.00 85.88 71 VAL A O 1
ATOM 547 N N . GLN A 1 72 ? -9.766 -6.890 10.883 1.00 84.56 72 GLN A N 1
ATOM 548 C CA . GLN A 1 72 ? -9.486 -7.918 11.881 1.00 84.56 72 GLN A CA 1
ATOM 549 C C . GLN A 1 72 ? -8.196 -7.610 12.647 1.00 84.56 72 GLN A C 1
ATOM 551 O O . GLN A 1 72 ? -7.263 -7.008 12.116 1.00 84.56 72 GLN A O 1
ATOM 556 N N . LEU A 1 73 ? -8.151 -8.033 13.913 1.00 84.12 73 LEU A N 1
ATOM 557 C CA . LEU A 1 73 ? -6.929 -8.025 14.712 1.00 84.12 73 LEU A CA 1
ATOM 558 C C . LEU A 1 73 ? -6.032 -9.189 14.290 1.00 84.12 73 LEU A C 1
ATOM 560 O O . LEU A 1 73 ? -6.449 -10.345 14.308 1.00 84.12 73 LEU A O 1
ATOM 564 N N . VAL A 1 74 ? -4.793 -8.863 13.951 1.00 83.56 74 VAL A N 1
ATOM 565 C CA . VAL A 1 74 ? -3.761 -9.801 13.505 1.00 83.56 74 VAL A CA 1
ATOM 566 C C . VAL A 1 74 ? -2.477 -9.564 14.306 1.00 83.56 74 VAL A C 1
ATOM 568 O O . VAL A 1 74 ? -2.265 -8.441 14.782 1.00 83.56 74 VAL A O 1
ATOM 571 N N . PRO A 1 75 ? -1.612 -10.580 14.487 1.00 85.62 75 PRO A N 1
ATOM 572 C CA . PRO A 1 75 ? -0.326 -10.399 15.152 1.00 85.62 75 PRO A CA 1
ATOM 573 C C . PRO A 1 75 ? 0.508 -9.322 14.450 1.00 85.62 75 PRO A C 1
ATOM 575 O O . PRO A 1 75 ? 0.828 -9.441 13.269 1.00 85.62 75 PRO A O 1
ATOM 578 N N . GLY A 1 76 ? 0.874 -8.268 15.186 1.00 84.44 76 GLY A N 1
ATOM 579 C CA . GLY A 1 76 ? 1.575 -7.116 14.607 1.00 84.44 76 GLY A CA 1
ATOM 580 C C . GLY A 1 76 ? 2.915 -7.478 13.963 1.00 84.44 76 GLY A C 1
ATOM 581 O O . GLY A 1 76 ? 3.273 -6.888 12.949 1.00 84.44 76 GLY A O 1
ATOM 582 N N . ILE A 1 77 ? 3.617 -8.480 14.508 1.00 89.00 77 ILE A N 1
ATOM 583 C CA . ILE A 1 77 ? 4.895 -8.953 13.964 1.00 89.00 77 ILE A CA 1
ATOM 584 C C . ILE A 1 77 ? 4.742 -9.556 12.564 1.00 89.00 77 ILE A C 1
ATOM 586 O O . ILE A 1 77 ? 5.522 -9.221 11.684 1.00 89.00 77 ILE A O 1
ATOM 590 N N . ALA A 1 78 ? 3.696 -10.356 12.329 1.00 87.75 78 ALA A N 1
ATOM 591 C CA . ALA A 1 78 ? 3.466 -10.993 11.035 1.00 87.75 78 ALA A CA 1
ATOM 592 C C . ALA A 1 78 ? 3.197 -9.951 9.937 1.00 87.75 78 ALA A C 1
ATOM 594 O O . ALA A 1 78 ? 3.729 -10.046 8.836 1.00 87.75 78 ALA A O 1
ATOM 595 N N . ILE A 1 79 ? 2.428 -8.903 10.259 1.00 88.88 79 ILE A N 1
ATOM 596 C CA . ILE A 1 79 ? 2.161 -7.801 9.324 1.00 88.88 79 ILE A CA 1
ATOM 597 C C . ILE A 1 79 ? 3.406 -6.950 9.075 1.00 88.88 79 ILE A C 1
ATOM 599 O O . ILE A 1 79 ? 3.646 -6.561 7.936 1.00 88.88 79 ILE A O 1
ATOM 603 N N . ALA A 1 80 ? 4.202 -6.662 10.109 1.00 89.81 80 ALA A N 1
ATOM 604 C CA . ALA A 1 80 ? 5.451 -5.923 9.941 1.00 89.81 80 ALA A CA 1
ATOM 605 C C . ALA A 1 80 ? 6.415 -6.672 9.008 1.00 89.81 80 ALA A C 1
ATOM 607 O O . ALA A 1 80 ? 6.896 -6.090 8.041 1.00 89.81 80 ALA A O 1
ATOM 608 N N . THR A 1 81 ? 6.604 -7.976 9.232 1.00 91.06 81 THR A N 1
ATOM 609 C CA . THR A 1 81 ? 7.429 -8.832 8.371 1.00 91.06 81 THR A CA 1
ATOM 610 C C . THR A 1 81 ? 6.914 -8.866 6.932 1.00 91.06 81 THR A C 1
ATOM 612 O O . THR A 1 81 ? 7.698 -8.633 6.016 1.00 91.06 81 THR A O 1
ATOM 615 N N . LEU A 1 82 ? 5.607 -9.061 6.717 1.00 92.69 82 LEU A N 1
ATOM 616 C CA . LEU A 1 82 ? 5.010 -9.046 5.374 1.00 92.69 82 LEU A CA 1
ATOM 617 C C . LEU A 1 82 ? 5.257 -7.714 4.644 1.00 92.69 82 LEU A C 1
ATOM 619 O O . LEU A 1 82 ? 5.573 -7.706 3.452 1.00 92.69 82 LEU A O 1
ATOM 623 N N . ILE A 1 83 ? 5.111 -6.584 5.343 1.00 92.06 83 ILE A N 1
ATOM 624 C CA . ILE A 1 83 ? 5.339 -5.250 4.770 1.00 92.06 83 ILE A CA 1
ATOM 625 C C . ILE A 1 83 ? 6.817 -5.059 4.414 1.00 92.06 83 ILE A C 1
ATOM 627 O O . ILE A 1 83 ? 7.106 -4.547 3.331 1.00 92.06 83 ILE A O 1
ATOM 631 N N . ASP A 1 84 ? 7.744 -5.474 5.277 1.00 93.50 84 ASP A N 1
ATOM 632 C CA . ASP A 1 84 ? 9.185 -5.358 5.028 1.00 93.50 84 ASP A CA 1
ATOM 633 C C . ASP A 1 84 ? 9.618 -6.216 3.829 1.00 93.50 84 ASP A C 1
ATOM 635 O O . ASP A 1 84 ? 10.291 -5.721 2.920 1.00 93.50 84 ASP A O 1
ATOM 639 N N . GLU A 1 85 ? 9.174 -7.475 3.778 1.00 92.19 85 GLU A N 1
ATOM 640 C CA . GLU A 1 85 ? 9.432 -8.401 2.668 1.00 92.19 85 GLU A CA 1
ATOM 641 C C . GLU A 1 85 ? 8.882 -7.850 1.348 1.00 92.19 85 GLU A C 1
ATOM 643 O O . GLU A 1 85 ? 9.597 -7.788 0.343 1.00 92.19 85 GLU A O 1
ATOM 648 N N . THR A 1 86 ? 7.635 -7.372 1.352 1.00 92.75 86 THR A N 1
ATOM 649 C CA . THR A 1 86 ? 7.009 -6.839 0.137 1.00 92.75 86 THR A CA 1
ATOM 650 C C . THR A 1 86 ? 7.672 -5.537 -0.310 1.00 92.75 86 THR A C 1
ATOM 652 O O . THR A 1 86 ? 7.916 -5.343 -1.500 1.00 92.75 86 THR A O 1
ATOM 655 N N . THR A 1 87 ? 8.053 -4.666 0.628 1.00 93.75 87 THR A N 1
ATOM 656 C CA . THR A 1 87 ? 8.785 -3.427 0.321 1.00 93.75 87 THR A CA 1
ATOM 657 C C . THR A 1 87 ? 10.134 -3.733 -0.324 1.00 93.75 87 THR A C 1
ATOM 659 O O . THR A 1 87 ? 10.491 -3.114 -1.329 1.00 93.75 87 THR A O 1
ATOM 662 N N . ALA A 1 88 ? 10.879 -4.707 0.206 1.00 93.06 88 ALA A N 1
ATOM 663 C CA . ALA A 1 88 ? 12.157 -5.123 -0.364 1.00 93.06 88 ALA A CA 1
ATOM 664 C C . ALA A 1 88 ? 11.994 -5.657 -1.796 1.00 93.06 88 ALA A C 1
ATOM 666 O O . ALA A 1 88 ? 12.774 -5.293 -2.679 1.00 93.06 88 ALA A O 1
ATOM 667 N N . LEU A 1 89 ? 10.960 -6.466 -2.044 1.00 90.44 89 LEU A N 1
ATOM 668 C CA . LEU A 1 89 ? 10.653 -6.997 -3.373 1.00 90.44 89 LEU A CA 1
ATOM 669 C C . LEU A 1 89 ? 10.281 -5.895 -4.370 1.00 90.44 89 LEU A C 1
ATOM 671 O O . LEU A 1 89 ? 10.826 -5.872 -5.475 1.00 90.44 89 LEU A O 1
ATOM 675 N N . VAL A 1 90 ? 9.417 -4.955 -3.981 1.00 92.19 90 VAL A N 1
ATOM 676 C CA . VAL A 1 90 ? 9.020 -3.817 -4.829 1.00 92.19 90 VAL A CA 1
ATOM 677 C C . VAL A 1 90 ? 10.229 -2.948 -5.170 1.00 92.19 90 VAL A C 1
ATOM 679 O O . VAL A 1 90 ? 10.468 -2.648 -6.339 1.00 92.19 90 VAL A O 1
ATOM 682 N N . LEU A 1 91 ? 11.055 -2.597 -4.181 1.00 94.44 91 LEU A N 1
ATOM 683 C CA . LEU A 1 91 ? 12.264 -1.800 -4.413 1.00 94.44 91 LEU A CA 1
ATOM 684 C C . LEU A 1 91 ? 13.266 -2.515 -5.324 1.00 94.44 91 LEU A C 1
ATOM 686 O O . LEU A 1 91 ? 13.915 -1.874 -6.152 1.00 94.44 91 LEU A O 1
ATOM 690 N N . GLN A 1 92 ? 13.401 -3.834 -5.183 1.00 93.88 92 GLN A N 1
ATOM 691 C CA . GLN A 1 92 ? 14.265 -4.628 -6.047 1.00 93.88 92 GLN A CA 1
ATOM 692 C C . GLN A 1 92 ? 13.729 -4.685 -7.482 1.00 93.88 92 GLN A C 1
ATOM 694 O O . GLN A 1 92 ? 14.515 -4.558 -8.423 1.00 93.88 92 GLN A O 1
ATOM 699 N N . HIS A 1 93 ? 12.413 -4.825 -7.658 1.00 91.62 93 HIS A N 1
ATOM 700 C CA . HIS A 1 93 ? 11.777 -4.774 -8.972 1.00 91.62 93 HIS A CA 1
ATOM 701 C C . HIS A 1 93 ? 12.023 -3.424 -9.649 1.00 91.62 93 HIS A C 1
ATOM 703 O O . HIS A 1 93 ? 12.573 -3.394 -10.748 1.00 91.62 93 HIS A O 1
ATOM 709 N N . ILE A 1 94 ? 11.741 -2.317 -8.955 1.00 95.25 94 ILE A N 1
ATOM 710 C CA . ILE A 1 94 ? 11.966 -0.957 -9.468 1.00 95.25 94 ILE A CA 1
ATOM 711 C C . ILE A 1 94 ? 13.433 -0.749 -9.856 1.00 95.25 94 ILE A C 1
ATOM 713 O O . ILE A 1 94 ? 13.732 -0.113 -10.863 1.00 95.25 94 ILE A O 1
ATOM 717 N N . ARG A 1 95 ? 14.376 -1.313 -9.094 1.00 96.44 95 ARG A N 1
ATOM 718 C CA . ARG A 1 95 ? 15.806 -1.211 -9.405 1.00 96.44 95 ARG A CA 1
ATOM 719 C C . ARG A 1 95 ? 16.198 -1.950 -10.687 1.00 96.44 95 ARG A C 1
ATOM 721 O O . ARG A 1 95 ? 17.053 -1.455 -11.414 1.00 96.44 95 ARG A O 1
ATOM 728 N N . ILE A 1 96 ? 15.647 -3.142 -10.925 1.00 96.19 96 ILE A N 1
ATOM 729 C CA . ILE A 1 96 ? 16.026 -3.998 -12.062 1.00 96.19 96 ILE A CA 1
ATOM 730 C C . ILE A 1 96 ? 15.252 -3.623 -13.328 1.00 96.19 96 ILE A C 1
ATOM 732 O O . ILE A 1 96 ? 15.843 -3.533 -14.401 1.00 96.19 96 ILE A O 1
ATOM 736 N N . ALA A 1 97 ? 13.937 -3.457 -13.207 1.00 94.12 97 ALA A N 1
ATOM 737 C CA . ALA A 1 97 ? 13.011 -3.317 -14.327 1.00 94.12 97 ALA A CA 1
ATOM 738 C C . ALA A 1 97 ? 12.463 -1.889 -14.491 1.00 94.12 97 ALA A C 1
ATOM 740 O O . ALA A 1 97 ? 11.916 -1.574 -15.546 1.00 94.12 97 ALA A O 1
ATOM 741 N N . GLY A 1 98 ? 12.647 -1.022 -13.492 1.00 95.38 98 GLY A N 1
ATOM 742 C CA . GLY A 1 98 ? 12.023 0.298 -13.438 1.00 95.38 98 GLY A CA 1
ATOM 743 C C . GLY A 1 98 ? 10.643 0.276 -12.781 1.00 95.38 98 GLY A C 1
ATOM 744 O O . GLY A 1 98 ? 10.115 -0.776 -12.427 1.00 95.38 98 GLY A O 1
ATOM 745 N N . ASP A 1 99 ? 10.080 1.468 -12.599 1.00 92.75 99 ASP A N 1
ATOM 746 C CA . ASP A 1 99 ? 8.667 1.636 -12.256 1.00 92.75 99 ASP A CA 1
ATOM 747 C C . ASP A 1 99 ? 7.821 1.433 -13.520 1.00 92.75 99 ASP A C 1
ATOM 749 O O . ASP A 1 99 ? 8.165 1.940 -14.595 1.00 92.75 99 ASP A O 1
ATOM 753 N N . GLY A 1 100 ? 6.750 0.653 -13.426 1.00 91.31 100 GLY A N 1
ATOM 754 C CA . GLY A 1 100 ? 6.020 0.189 -14.596 1.00 91.31 100 GLY A CA 1
ATOM 755 C C . GLY A 1 100 ? 4.726 -0.518 -14.241 1.00 91.31 100 GLY A C 1
ATOM 756 O O . GLY A 1 100 ? 4.423 -0.767 -13.089 1.00 91.31 100 GLY A O 1
ATOM 757 N N . VAL A 1 101 ? 3.935 -0.830 -15.259 1.00 90.62 101 VAL A N 1
ATOM 758 C CA . VAL A 1 101 ? 2.600 -1.408 -15.075 1.00 90.62 101 VAL A CA 1
ATOM 759 C C . VAL A 1 101 ? 2.693 -2.850 -14.594 1.00 90.62 101 VAL A C 1
ATOM 761 O O . VAL A 1 101 ? 3.324 -3.672 -15.262 1.00 90.62 101 VAL A O 1
ATOM 764 N N . ILE A 1 102 ? 1.979 -3.187 -13.518 1.00 88.94 102 ILE A N 1
ATOM 765 C CA . ILE A 1 102 ? 1.794 -4.578 -13.099 1.00 88.94 102 ILE A CA 1
ATOM 766 C C . ILE A 1 102 ? 0.931 -5.295 -14.151 1.00 88.94 102 ILE A C 1
ATOM 768 O O . ILE A 1 102 ? -0.221 -4.898 -14.375 1.00 88.94 102 ILE A O 1
ATOM 772 N N . PRO A 1 103 ? 1.434 -6.363 -14.802 1.00 86.94 103 PRO A N 1
ATOM 773 C CA . PRO A 1 103 ? 0.654 -7.131 -15.766 1.00 86.94 103 PRO A CA 1
ATOM 774 C C . PRO A 1 103 ? -0.636 -7.660 -15.139 1.00 86.94 103 PRO A C 1
ATOM 776 O O . PRO A 1 103 ? -0.635 -8.165 -14.022 1.00 86.94 103 PRO A O 1
ATOM 779 N N . ASN A 1 104 ? -1.752 -7.539 -15.861 1.00 87.38 104 ASN A N 1
ATOM 780 C CA . ASN A 1 104 ? -3.100 -7.877 -15.379 1.00 87.38 104 ASN A CA 1
ATOM 781 C C . ASN A 1 104 ? -3.593 -7.041 -14.180 1.00 87.38 104 ASN A C 1
ATOM 783 O O . ASN A 1 104 ? -4.692 -7.283 -13.688 1.00 87.38 104 ASN A O 1
ATOM 787 N N . GLY A 1 105 ? -2.826 -6.042 -13.729 1.00 88.75 105 GLY A N 1
ATOM 788 C CA . GLY A 1 105 ? -3.207 -5.116 -12.666 1.00 88.75 105 GLY A CA 1
ATOM 789 C C . GLY A 1 105 ? -3.363 -5.754 -11.287 1.00 88.75 105 GLY A C 1
ATOM 790 O O . GLY A 1 105 ? -3.978 -5.119 -10.432 1.00 88.75 105 GLY A O 1
ATOM 791 N N . VAL A 1 106 ? -2.845 -6.972 -11.085 1.00 91.00 106 VAL A N 1
ATOM 792 C CA . VAL A 1 106 ? -2.915 -7.735 -9.831 1.00 91.00 106 VAL A CA 1
ATOM 793 C C . VAL A 1 106 ? -1.536 -8.295 -9.493 1.00 91.00 106 VAL A C 1
ATOM 795 O O . VAL A 1 106 ? -0.875 -8.866 -10.360 1.00 91.00 106 VAL A O 1
ATOM 798 N N . ALA A 1 107 ? -1.123 -8.171 -8.235 1.00 90.38 107 ALA A N 1
ATOM 799 C CA . ALA A 1 107 ? 0.062 -8.831 -7.703 1.00 90.38 107 ALA A CA 1
ATOM 800 C C . ALA A 1 107 ? -0.242 -9.471 -6.345 1.00 90.38 107 ALA A C 1
ATOM 802 O O . ALA A 1 107 ? -0.952 -8.896 -5.521 1.00 90.38 107 ALA A O 1
ATOM 803 N N . THR A 1 108 ? 0.319 -10.658 -6.125 1.00 93.12 108 THR A N 1
ATOM 804 C CA . THR A 1 108 ? 0.138 -11.453 -4.908 1.00 93.12 108 THR A CA 1
ATOM 805 C C . THR A 1 108 ? 1.508 -11.830 -4.361 1.00 93.12 108 THR A C 1
ATOM 807 O O . THR A 1 108 ? 2.350 -12.364 -5.086 1.00 93.12 108 THR A O 1
ATOM 810 N N . TRP A 1 109 ? 1.718 -11.586 -3.071 1.00 91.06 109 TRP A N 1
ATOM 811 C CA . TRP A 1 109 ? 2.916 -11.961 -2.331 1.00 91.06 109 TRP A CA 1
ATOM 812 C C . TRP A 1 109 ? 2.531 -12.816 -1.135 1.00 91.06 109 TRP A C 1
ATOM 814 O O . TRP A 1 109 ? 1.708 -12.426 -0.308 1.00 91.06 109 TRP A O 1
ATOM 824 N N . HIS A 1 110 ? 3.150 -13.986 -1.041 1.00 91.44 110 HIS A N 1
ATOM 825 C CA . HIS A 1 110 ? 2.986 -14.880 0.095 1.00 91.44 110 HIS A CA 1
ATOM 826 C C . HIS A 1 110 ? 4.068 -14.556 1.120 1.00 91.44 110 HIS A C 1
ATOM 828 O O . HIS A 1 110 ? 5.250 -14.761 0.846 1.00 91.44 110 HIS A O 1
ATOM 834 N N . GLY A 1 111 ? 3.654 -14.023 2.266 1.00 87.25 111 GLY A N 1
ATOM 835 C CA . GLY A 1 111 ? 4.543 -13.796 3.395 1.00 87.25 111 GLY A CA 1
ATOM 836 C C . GLY A 1 111 ? 4.659 -15.027 4.282 1.00 87.25 111 GLY A C 1
ATOM 837 O O . GLY A 1 111 ? 4.175 -16.124 3.982 1.00 87.25 111 GLY A O 1
ATOM 838 N N . THR A 1 112 ? 5.294 -14.825 5.427 1.00 87.06 112 THR A N 1
ATOM 839 C CA . THR A 1 112 ? 5.385 -15.826 6.492 1.00 87.06 112 THR A CA 1
ATOM 840 C C . THR A 1 112 ? 4.078 -15.928 7.291 1.00 87.06 112 THR A C 1
ATOM 842 O O . THR A 1 112 ? 3.170 -15.105 7.147 1.00 87.06 112 THR A O 1
ATOM 845 N N . GLU A 1 113 ? 3.943 -16.970 8.120 1.00 86.50 113 GLU A N 1
ATOM 846 C CA . GLU A 1 113 ? 2.809 -17.139 9.051 1.00 86.50 113 GLU A CA 1
ATOM 847 C C . GLU A 1 113 ? 1.417 -17.134 8.383 1.00 86.50 113 GLU A C 1
ATOM 849 O O . GLU A 1 113 ? 0.425 -16.686 8.959 1.00 86.50 113 GLU A O 1
ATOM 854 N N . GLY A 1 114 ? 1.335 -17.617 7.137 1.00 87.81 114 GLY A N 1
ATOM 855 C CA . GLY A 1 114 ? 0.081 -17.677 6.378 1.00 87.81 114 GLY A CA 1
ATOM 856 C C . GLY A 1 114 ? -0.451 -16.311 5.939 1.00 87.81 114 GLY A C 1
ATOM 857 O O . GLY A 1 114 ? -1.619 -16.204 5.565 1.00 87.81 114 GLY A O 1
ATOM 858 N N . THR A 1 115 ? 0.377 -15.267 5.988 1.00 90.44 115 THR A N 1
ATOM 859 C CA . THR A 1 115 ? 0.002 -13.936 5.515 1.00 90.44 115 THR A CA 1
ATOM 860 C C . THR A 1 115 ? 0.131 -13.823 3.999 1.00 90.44 115 THR A C 1
ATOM 862 O O . THR A 1 115 ? 1.008 -14.419 3.373 1.00 90.44 115 THR A O 1
ATOM 865 N N . ILE A 1 116 ? -0.772 -13.058 3.391 1.00 91.81 116 ILE A N 1
ATOM 866 C CA . ILE A 1 116 ? -0.775 -12.791 1.954 1.00 91.81 116 ILE A CA 1
ATOM 867 C C . ILE A 1 116 ? -0.989 -11.291 1.779 1.00 91.81 116 ILE A C 1
ATOM 869 O O . ILE A 1 116 ? -1.897 -10.719 2.385 1.00 91.81 116 ILE A O 1
ATOM 873 N N . MET A 1 117 ? -0.148 -10.656 0.967 1.00 92.00 117 MET A N 1
ATOM 874 C CA . MET A 1 117 ? -0.385 -9.309 0.467 1.00 92.00 117 MET A CA 1
ATOM 875 C C . MET A 1 117 ? -0.878 -9.408 -0.969 1.00 92.00 117 MET A C 1
ATOM 877 O O . MET A 1 117 ? -0.238 -10.031 -1.811 1.00 92.00 117 MET A O 1
ATOM 881 N N . GLU A 1 118 ? -2.001 -8.764 -1.251 1.00 93.19 118 GLU A N 1
ATOM 882 C CA . GLU A 1 118 ? -2.542 -8.652 -2.599 1.00 93.19 118 GLU A CA 1
ATOM 883 C C . GLU A 1 118 ? -2.723 -7.180 -2.936 1.00 93.19 118 GLU A C 1
ATOM 885 O O . GLU A 1 118 ? -3.195 -6.388 -2.117 1.00 93.19 118 GLU A O 1
ATOM 890 N N . THR A 1 119 ? -2.346 -6.807 -4.151 1.00 91.75 119 THR A N 1
ATOM 891 C CA . THR A 1 119 ? -2.690 -5.517 -4.735 1.00 91.75 119 THR A CA 1
ATOM 892 C C . THR A 1 119 ? -3.479 -5.771 -5.999 1.00 91.75 119 THR A C 1
ATOM 894 O O . THR A 1 119 ? -3.197 -6.693 -6.761 1.00 91.75 119 THR A O 1
ATOM 897 N N . TRP A 1 120 ? -4.494 -4.951 -6.225 1.00 91.38 120 TRP A N 1
ATOM 898 C CA . TRP A 1 120 ? -5.250 -4.974 -7.462 1.00 91.38 120 TRP A CA 1
ATOM 899 C C . TRP A 1 120 ? -5.702 -3.569 -7.827 1.00 91.38 120 TRP A C 1
ATOM 901 O O . TRP A 1 120 ? -5.766 -2.659 -6.996 1.00 91.38 120 TRP A O 1
ATOM 911 N N . ASN A 1 121 ? -6.027 -3.405 -9.100 1.00 86.00 121 ASN A N 1
ATOM 912 C CA . ASN A 1 121 ? -6.590 -2.184 -9.644 1.00 86.00 121 ASN A CA 1
ATOM 913 C C . ASN A 1 121 ? -7.869 -1.765 -8.896 1.00 86.00 121 ASN A C 1
ATOM 915 O O . ASN A 1 121 ? -8.861 -2.496 -8.880 1.00 86.00 121 ASN A O 1
ATOM 919 N N . SER A 1 122 ? -7.877 -0.547 -8.348 1.00 76.69 122 SER A N 1
ATOM 920 C CA . SER A 1 122 ? -9.103 0.085 -7.863 1.00 76.69 122 SER A CA 1
ATOM 921 C C . SER A 1 122 ? -9.713 0.958 -8.964 1.00 76.69 122 SER A C 1
ATOM 923 O O . SER A 1 122 ? -9.142 1.965 -9.371 1.00 76.69 122 SER A O 1
ATOM 925 N N . ASN A 1 123 ? -10.905 0.591 -9.438 1.00 71.25 123 ASN A N 1
ATOM 926 C CA . ASN A 1 123 ? -11.730 1.406 -10.341 1.00 71.25 123 ASN A CA 1
ATOM 927 C C . ASN A 1 123 ? -11.106 1.745 -11.707 1.00 71.25 123 ASN A C 1
ATOM 929 O O . ASN A 1 123 ? -11.236 2.873 -12.179 1.00 71.25 123 ASN A O 1
ATOM 933 N N . ASN A 1 124 ? -10.500 0.762 -12.378 1.00 71.88 124 ASN A N 1
ATOM 934 C CA . ASN A 1 124 ? -9.979 0.909 -13.744 1.00 71.88 124 ASN A CA 1
ATOM 935 C C . ASN A 1 124 ? -8.813 1.915 -13.865 1.00 71.88 124 ASN A C 1
ATOM 937 O O . ASN A 1 124 ? -8.578 2.496 -14.923 1.00 71.88 124 ASN A O 1
ATOM 941 N N . HIS A 1 125 ?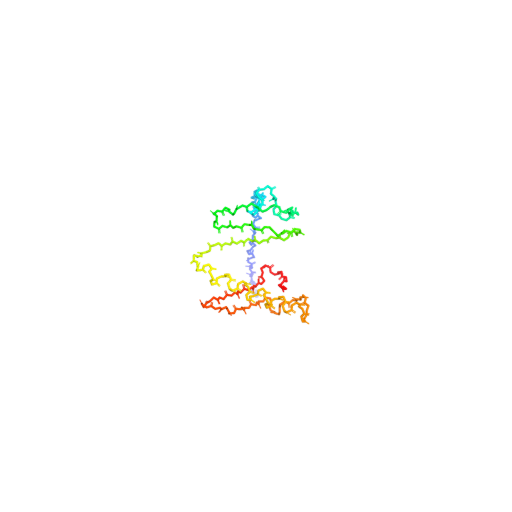 -8.071 2.111 -12.778 1.00 74.00 125 HIS A N 1
ATOM 942 C CA . HIS A 1 125 ? -6.811 2.842 -12.769 1.00 74.00 125 HIS A CA 1
ATOM 943 C C . HIS A 1 125 ? -5.631 1.908 -13.059 1.00 74.00 125 HIS A C 1
ATOM 945 O O . HIS A 1 125 ? -5.719 0.696 -12.929 1.00 74.00 125 HIS A O 1
ATOM 951 N N . GLN A 1 126 ? -4.499 2.444 -13.491 1.00 86.12 126 GLN A N 1
ATOM 952 C CA . GLN A 1 126 ? -3.312 1.619 -13.696 1.00 86.12 126 GLN A CA 1
ATOM 953 C C . GLN A 1 126 ? -2.675 1.267 -12.344 1.00 86.12 126 GLN A C 1
ATOM 955 O O . GLN A 1 126 ? -2.444 2.165 -11.536 1.00 86.12 126 GLN A O 1
ATOM 960 N N . THR A 1 127 ? -2.399 -0.019 -12.110 1.00 87.88 127 THR A N 1
ATOM 961 C CA . THR A 1 127 ? -1.555 -0.474 -10.994 1.00 87.88 127 THR A CA 1
ATOM 962 C C . THR A 1 127 ? -0.116 -0.566 -11.487 1.00 87.88 127 THR A C 1
ATOM 964 O O . THR A 1 127 ? 0.131 -1.175 -12.532 1.00 87.88 127 THR A O 1
ATOM 967 N N . THR A 1 128 ? 0.806 0.031 -10.743 1.00 87.31 128 THR A N 1
ATOM 968 C CA . THR A 1 128 ? 2.250 0.040 -11.003 1.00 87.31 128 THR A CA 1
ATOM 969 C C . THR A 1 128 ? 2.996 -0.454 -9.776 1.00 87.31 128 THR A C 1
ATOM 971 O O . THR A 1 128 ? 2.564 -0.049 -8.669 1.00 87.31 128 THR A O 1
#

Foldseek 3Di:
DDDDDDDDDDDDDDDDDDPDDPDPPPQDAAQQHRVDGQQDADDDHGDDGDPDQWGWHHDHRGSDIDIDGNPDDDDPVQVVQVVVVVVVVVVVCCVPPNDDFDVVQKDWDQGPPRDIDIGGDDPPDTRD

Solvent-accessible surface area (backbone atoms only — not comparable to full-atom values): 8304 Å² total; per-residue (Å²): 138,87,86,80,88,83,84,82,83,80,82,79,82,79,80,74,83,76,78,80,80,82,71,80,7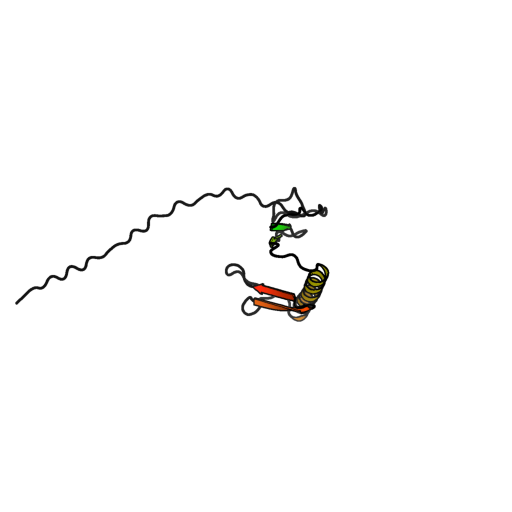9,74,79,54,52,13,45,39,32,81,91,36,53,63,51,48,74,44,71,95,69,73,48,81,75,72,97,56,57,62,40,39,39,56,38,73,78,30,59,50,61,49,76,46,72,67,86,72,95,68,67,66,66,56,54,51,50,37,50,52,53,50,50,52,51,51,54,50,43,36,72,77,75,43,86,54,73,42,71,93,28,49,50,79,45,80,42,63,94,86,39,71,50,75,49,62,48,70,89,88,47,88,32,97

Mean predicted aligned error: 12.39 Å

Organism: NCBI:txid136370

pLDDT: mean 79.99, std 13.25, range [41.44, 96.44]

Sequence (128 aa):
MRLIHLLLGILLNVTTPTAASSIPRRSPVCANAPNTIAGTLLPQILSPRHNTKTILWCARHSKTYIILEMVQLVPGIAIATLIDETTALVLQHIRIAGDGVIPNGVATWHGTEGTIMETWNSNNHQTT

Secondary structure (DSSP, 8-state):
---------------PPPPP-------PEETTEEEEETTSPBPS-PPPPP--SEEEEEPBTSS-EEEEE--S---HHHHHHHHHHHHHHHHHHHHHH-S-PPGGGEEEEE-STT-EEEEE-STTPPP-